Protein AF-A0A7S1YDH0-F1 (afdb_monomer_lite)

Foldseek 3Di:
DDPPPPPPPPPDPPPPDPDPQFAAWACSGPVGHQFPQGDLQLVSHDLADDPRLLVGPDDHDQADPDPVCSGSVVDPDPVSSVVSNCSRVVSCVVHVVVSVVSNCVVVPPDPVDD

Organism: NCBI:txid1486929

Radius of gyration: 20.9 Å; chains: 1; bounding box: 76×34×43 Å

pLDDT: mean 80.47, std 20.55, range [35.19, 98.25]

Structure (mmCIF, N/CA/C/O backbone):
data_AF-A0A7S1YDH0-F1
#
_entry.id   AF-A0A7S1YDH0-F1
#
loop_
_atom_site.group_PDB
_atom_site.id
_atom_site.type_symbol
_atom_site.label_atom_id
_atom_site.label_alt_id
_atom_site.label_comp_id
_atom_site.label_asym_id
_atom_site.label_entity_id
_atom_site.label_seq_id
_atom_site.pdbx_PDB_ins_code
_atom_site.Cartn_x
_atom_site.Cartn_y
_atom_site.Cartn_z
_atom_site.occupancy
_atom_site.B_iso_or_equiv
_atom_site.auth_seq_id
_atom_site.auth_comp_id
_atom_site.auth_asym_id
_atom_site.auth_atom_id
_atom_site.pdbx_PDB_model_num
ATOM 1 N N . GLU A 1 1 ? 58.070 -9.702 14.435 1.00 41.56 1 GLU A N 1
ATOM 2 C CA . GLU A 1 1 ? 57.840 -8.629 13.454 1.00 41.56 1 GLU A CA 1
ATOM 3 C C . GLU A 1 1 ? 56.355 -8.645 13.133 1.00 41.56 1 GLU A C 1
ATOM 5 O O . GLU A 1 1 ? 55.932 -9.447 12.322 1.00 41.56 1 GLU A O 1
ATOM 10 N N . ASP A 1 2 ? 55.542 -7.892 13.878 1.00 40.94 2 ASP A N 1
ATOM 11 C CA . ASP A 1 2 ? 54.094 -7.851 13.629 1.00 40.94 2 ASP A CA 1
ATOM 12 C C . ASP A 1 2 ? 53.570 -6.433 13.888 1.00 40.94 2 ASP A C 1
ATOM 14 O O . ASP A 1 2 ? 53.036 -6.080 14.938 1.00 40.94 2 ASP A O 1
ATOM 18 N N . ARG A 1 3 ? 53.895 -5.546 12.943 1.00 45.78 3 ARG A N 1
ATOM 19 C CA . ARG A 1 3 ? 53.562 -4.115 12.971 1.00 45.78 3 ARG A CA 1
ATOM 20 C C . ARG A 1 3 ? 52.353 -3.815 12.092 1.00 45.78 3 ARG A C 1
ATOM 22 O O . ARG A 1 3 ? 52.459 -2.974 11.203 1.00 45.78 3 ARG A O 1
ATOM 29 N N . ARG A 1 4 ? 51.202 -4.448 12.330 1.00 40.00 4 ARG A N 1
ATOM 30 C CA . ARG A 1 4 ? 49.915 -3.953 11.789 1.00 40.00 4 ARG A CA 1
ATOM 31 C C . ARG A 1 4 ? 48.771 -3.933 12.804 1.00 40.00 4 ARG A C 1
ATOM 33 O O . ARG A 1 4 ? 47.606 -3.977 12.445 1.00 40.00 4 ARG A O 1
ATOM 40 N N . VAL A 1 5 ? 49.133 -3.661 14.057 1.00 42.19 5 VAL A N 1
ATOM 41 C CA . VAL A 1 5 ? 48.270 -3.118 15.127 1.00 42.19 5 VAL A CA 1
ATOM 42 C C . VAL A 1 5 ? 47.865 -1.641 14.863 1.00 42.19 5 VAL A C 1
ATOM 44 O O . VAL A 1 5 ? 47.440 -0.940 15.766 1.00 42.19 5 VAL A O 1
ATOM 47 N N . LEU A 1 6 ? 47.961 -1.112 13.635 1.00 39.12 6 LEU A N 1
ATOM 48 C CA . LEU A 1 6 ? 47.659 0.304 13.339 1.00 39.12 6 LEU A CA 1
ATOM 49 C C . LEU A 1 6 ? 46.774 0.496 12.096 1.00 39.12 6 LEU A C 1
ATOM 51 O O . LEU A 1 6 ? 47.073 1.308 11.228 1.00 39.12 6 LEU A O 1
ATOM 55 N N . ALA A 1 7 ? 45.668 -0.241 12.032 1.00 35.19 7 ALA A N 1
ATOM 56 C CA . ALA A 1 7 ? 44.470 0.186 11.301 1.00 35.19 7 ALA A CA 1
ATOM 57 C C . ALA A 1 7 ? 43.221 -0.141 12.138 1.00 35.19 7 ALA A C 1
ATOM 59 O O . ALA A 1 7 ? 42.253 -0.741 11.684 1.00 35.19 7 ALA A O 1
ATOM 60 N N . GLN A 1 8 ? 43.293 0.213 13.422 1.00 37.75 8 GLN A N 1
ATOM 61 C CA . GLN A 1 8 ? 42.109 0.513 14.212 1.00 37.75 8 GLN A CA 1
ATOM 62 C C . GLN A 1 8 ? 41.502 1.806 13.638 1.00 37.75 8 GLN A C 1
ATOM 64 O O . GLN A 1 8 ? 42.257 2.719 13.306 1.00 37.75 8 GLN A O 1
ATOM 69 N N . LEU A 1 9 ? 40.167 1.883 13.632 1.00 40.94 9 LEU A N 1
ATOM 70 C CA . LEU A 1 9 ? 39.313 3.025 13.263 1.00 40.94 9 LEU A CA 1
ATOM 71 C C . LEU A 1 9 ? 38.787 3.073 11.817 1.00 40.94 9 LEU A C 1
ATOM 73 O O . LEU A 1 9 ? 38.834 4.117 11.192 1.00 40.94 9 LEU A O 1
ATOM 77 N N . ASP A 1 10 ? 38.146 1.992 11.367 1.00 37.59 10 ASP A N 1
ATOM 78 C CA . ASP A 1 10 ? 36.874 2.103 10.626 1.00 37.59 10 ASP A CA 1
ATOM 79 C C . ASP A 1 10 ? 35.801 1.298 11.377 1.00 37.59 10 ASP A C 1
ATOM 81 O O . ASP A 1 10 ? 35.187 0.342 10.902 1.00 37.59 10 ASP A O 1
ATOM 85 N N . ALA A 1 11 ? 35.628 1.668 12.647 1.00 42.69 11 ALA A N 1
ATOM 86 C CA . ALA A 1 11 ? 34.502 1.254 13.463 1.00 42.69 11 ALA A CA 1
ATOM 87 C C . ALA A 1 11 ? 33.233 1.934 12.922 1.00 42.69 11 ALA A C 1
ATOM 89 O O . ALA A 1 11 ? 32.869 3.029 13.335 1.00 42.69 11 ALA A O 1
ATOM 90 N N . GLY A 1 12 ? 32.582 1.281 11.965 1.00 36.75 12 GLY A N 1
ATOM 91 C CA . GLY A 1 12 ? 31.321 1.725 11.371 1.00 36.75 12 GLY A CA 1
ATOM 92 C C . GLY A 1 12 ? 30.573 0.565 10.725 1.00 36.75 12 GLY A C 1
ATOM 93 O O . GLY A 1 12 ? 29.986 0.715 9.659 1.00 36.75 12 GLY A O 1
ATOM 94 N N . GLY A 1 13 ? 30.662 -0.623 11.329 1.00 41.03 13 GLY A N 1
ATOM 95 C CA . GLY A 1 13 ? 30.018 -1.840 10.850 1.00 41.03 13 GLY A CA 1
ATOM 96 C C . GLY A 1 13 ? 28.501 -1.749 10.954 1.00 41.03 13 GLY A C 1
ATOM 97 O O . GLY A 1 13 ? 27.914 -2.272 11.894 1.00 41.03 13 GLY A O 1
ATOM 98 N N . ASN A 1 14 ? 27.858 -1.120 9.973 1.00 46.75 14 ASN A N 1
ATOM 99 C CA . ASN A 1 14 ? 26.430 -1.281 9.753 1.00 46.75 14 ASN A CA 1
ATOM 100 C C . ASN A 1 14 ? 26.238 -2.511 8.858 1.00 46.75 14 ASN A C 1
ATOM 102 O O . ASN A 1 14 ? 26.015 -2.400 7.652 1.00 46.75 14 ASN A O 1
ATOM 106 N N . ALA A 1 15 ? 26.408 -3.705 9.433 1.00 47.12 15 ALA A N 1
ATOM 107 C CA . ALA A 1 15 ? 25.921 -4.919 8.792 1.00 47.12 15 ALA A CA 1
ATOM 108 C C . ALA A 1 15 ? 24.404 -4.749 8.650 1.00 47.12 15 ALA A C 1
ATOM 110 O O . ALA A 1 15 ? 23.684 -4.793 9.645 1.00 47.12 15 ALA A O 1
ATOM 111 N N . ALA A 1 16 ? 23.940 -4.451 7.434 1.00 52.88 16 ALA A N 1
ATOM 112 C CA . ALA A 1 16 ? 22.530 -4.267 7.136 1.00 52.88 16 ALA A CA 1
ATOM 113 C C . ALA A 1 16 ? 21.751 -5.473 7.672 1.00 52.88 16 ALA A C 1
ATOM 115 O O . ALA A 1 16 ? 21.874 -6.578 7.144 1.00 52.88 16 ALA A O 1
ATOM 116 N N . ILE A 1 17 ? 20.977 -5.269 8.741 1.00 48.84 17 ILE A N 1
ATOM 117 C CA . ILE A 1 17 ? 20.034 -6.276 9.221 1.00 48.84 17 ILE A CA 1
ATOM 118 C C . ILE A 1 17 ? 19.123 -6.585 8.028 1.00 48.84 17 ILE A C 1
ATOM 120 O O . ILE A 1 17 ? 18.505 -5.652 7.502 1.00 48.84 17 ILE A O 1
ATOM 124 N N . PRO A 1 18 ? 19.046 -7.841 7.549 1.00 49.75 18 PRO A N 1
ATOM 125 C CA . PRO A 1 18 ? 18.144 -8.182 6.465 1.00 49.75 18 PRO A CA 1
ATOM 126 C C . PRO A 1 18 ? 16.720 -7.984 6.981 1.00 49.75 18 PRO A C 1
ATOM 128 O O . PRO A 1 18 ? 16.188 -8.810 7.719 1.00 49.75 18 PRO A O 1
ATOM 131 N N . ARG A 1 19 ? 16.112 -6.843 6.645 1.00 58.34 19 ARG A N 1
ATOM 132 C CA . ARG A 1 19 ? 14.706 -6.590 6.950 1.00 58.34 19 ARG A CA 1
ATOM 133 C C . ARG A 1 19 ? 13.897 -7.638 6.190 1.00 58.34 19 ARG A C 1
ATOM 135 O O . ARG A 1 19 ? 14.086 -7.782 4.979 1.00 58.34 19 ARG A O 1
ATOM 142 N N . ALA A 1 20 ? 13.063 -8.388 6.911 1.00 63.75 20 ALA A N 1
ATOM 143 C CA . ALA A 1 20 ? 12.139 -9.337 6.303 1.00 63.75 20 ALA A CA 1
ATOM 144 C C . ALA A 1 20 ? 11.357 -8.632 5.184 1.00 63.75 20 ALA A C 1
ATOM 146 O O . ALA A 1 20 ? 10.993 -7.462 5.322 1.00 63.75 20 ALA A O 1
ATOM 147 N N . GLU A 1 21 ? 11.178 -9.319 4.057 1.00 69.69 21 GLU A N 1
ATOM 148 C CA . GLU A 1 21 ? 10.450 -8.767 2.918 1.00 69.69 21 GLU A CA 1
ATOM 149 C C . GLU A 1 21 ? 8.986 -8.545 3.327 1.00 69.69 21 GLU A C 1
ATOM 151 O O . GLU A 1 21 ? 8.320 -9.468 3.794 1.00 69.69 21 GLU A O 1
ATOM 156 N N . GLU A 1 22 ? 8.509 -7.304 3.208 1.00 80.50 22 GLU A N 1
ATOM 157 C CA . GLU A 1 22 ? 7.125 -6.933 3.511 1.00 80.50 22 GLU A CA 1
ATOM 158 C C . GLU A 1 22 ? 6.179 -7.720 2.578 1.00 80.50 22 GLU A C 1
ATOM 160 O O . GLU A 1 22 ? 6.428 -7.742 1.365 1.00 80.50 22 GLU A O 1
ATOM 165 N N . PRO A 1 23 ? 5.102 -8.360 3.080 1.00 90.12 23 PRO A N 1
ATOM 166 C CA . PRO A 1 23 ? 4.183 -9.109 2.228 1.00 90.12 23 PRO A CA 1
ATOM 167 C C . PRO A 1 23 ? 3.604 -8.208 1.128 1.00 90.12 23 PRO A C 1
ATOM 169 O O . PRO A 1 23 ? 3.121 -7.117 1.452 1.00 90.12 23 PRO A O 1
ATOM 172 N N . PRO A 1 24 ? 3.604 -8.636 -0.147 1.00 93.88 24 PRO A N 1
ATOM 173 C CA . PRO A 1 24 ? 3.186 -7.786 -1.260 1.00 93.88 24 PRO A CA 1
ATOM 174 C C . PRO A 1 24 ? 1.691 -7.397 -1.163 1.00 93.88 24 PRO A C 1
ATOM 176 O O . PRO A 1 24 ? 0.957 -7.913 -0.311 1.00 93.88 24 PRO A O 1
ATOM 179 N N . PRO A 1 25 ? 1.224 -6.430 -1.967 1.00 95.81 25 PRO A N 1
ATOM 180 C CA . PRO A 1 25 ? -0.162 -5.988 -1.977 1.00 95.81 25 PRO A CA 1
ATOM 181 C C . PRO A 1 25 ? -1.056 -6.911 -2.806 1.00 95.81 25 PRO A C 1
ATOM 183 O O . PRO A 1 25 ? -0.589 -7.654 -3.671 1.00 95.81 25 PRO A O 1
ATOM 186 N N . GLY A 1 26 ? -2.358 -6.814 -2.555 1.00 96.56 26 GLY A N 1
ATOM 187 C CA . GLY A 1 26 ? -3.392 -7.493 -3.328 1.00 96.56 26 GLY A CA 1
ATOM 188 C C . GLY A 1 26 ? -3.234 -9.006 -3.412 1.00 96.56 26 GLY A C 1
ATOM 189 O O . GLY A 1 26 ? -2.912 -9.673 -2.428 1.00 96.56 26 GLY A O 1
ATOM 190 N N . THR A 1 27 ? -3.492 -9.556 -4.598 1.00 97.12 27 THR A N 1
ATOM 191 C CA . THR A 1 27 ? -3.480 -11.005 -4.839 1.00 97.12 27 THR A CA 1
ATOM 192 C C . THR A 1 27 ? -2.083 -11.626 -4.848 1.00 97.12 27 THR A C 1
ATOM 194 O O . THR A 1 27 ? -1.972 -12.845 -4.749 1.00 97.12 27 THR A O 1
ATOM 197 N N . LEU A 1 28 ? -1.015 -10.820 -4.862 1.00 95.25 28 LEU A N 1
ATOM 198 C CA . LEU A 1 28 ? 0.353 -11.308 -4.660 1.00 95.25 28 LEU A CA 1
ATOM 199 C C . LEU A 1 28 ? 0.593 -11.773 -3.221 1.00 95.25 28 LEU A C 1
ATOM 201 O O . LEU A 1 28 ? 1.540 -12.522 -2.968 1.00 95.25 28 LEU A O 1
ATOM 205 N N . ARG A 1 29 ? -0.207 -11.298 -2.257 1.00 94.81 29 ARG A N 1
ATOM 206 C CA . ARG A 1 29 ? -0.105 -11.737 -0.865 1.00 94.81 29 ARG A CA 1
ATOM 207 C C . ARG A 1 29 ? -0.700 -13.134 -0.729 1.00 94.81 29 ARG A C 1
ATOM 209 O O . ARG A 1 29 ? -1.811 -13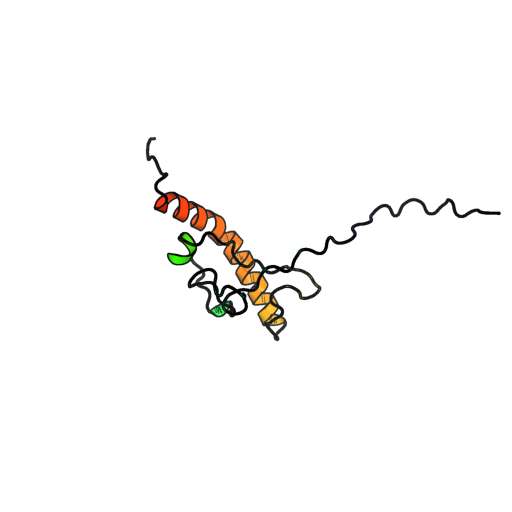.375 -1.188 1.00 94.81 29 ARG A O 1
ATOM 216 N N . ALA A 1 30 ? 0.003 -14.026 -0.030 1.00 94.44 30 ALA A N 1
ATOM 217 C CA . ALA A 1 30 ? -0.439 -15.410 0.170 1.00 94.44 30 ALA A CA 1
ATOM 218 C C . ALA A 1 30 ? -1.846 -15.516 0.794 1.00 94.44 30 ALA A C 1
ATOM 220 O O . ALA A 1 30 ? -2.631 -16.367 0.388 1.00 94.44 30 ALA A O 1
ATOM 221 N N . ASP A 1 31 ? -2.181 -14.606 1.714 1.00 95.50 31 ASP A N 1
ATOM 222 C CA . ASP A 1 31 ? -3.481 -14.564 2.397 1.00 95.50 31 ASP A CA 1
ATOM 223 C C . ASP A 1 31 ? -4.545 -13.735 1.641 1.00 95.50 31 ASP A C 1
ATOM 225 O O . ASP A 1 31 ? -5.581 -13.382 2.205 1.00 95.50 31 ASP A O 1
ATOM 229 N N . GLY A 1 32 ? -4.293 -13.369 0.378 1.00 95.88 32 GLY A N 1
ATOM 230 C CA . GLY A 1 32 ? -5.155 -12.477 -0.409 1.00 95.88 32 GLY A CA 1
ATOM 231 C C . GLY A 1 32 ? -5.071 -11.008 0.034 1.00 95.88 32 GLY A C 1
ATOM 232 O O . GLY A 1 32 ? -4.242 -10.680 0.873 1.00 95.88 32 GLY A O 1
ATOM 233 N N . PRO A 1 33 ? -5.892 -10.086 -0.494 1.00 97.25 33 PRO A N 1
ATOM 234 C CA . PRO A 1 33 ? -5.829 -8.654 -0.160 1.00 97.25 33 PRO A CA 1
ATOM 235 C C . PRO A 1 33 ? -6.160 -8.349 1.316 1.00 97.25 33 PRO A C 1
ATOM 237 O O . PRO A 1 33 ? -6.934 -9.064 1.949 1.00 97.25 33 PRO A O 1
ATOM 240 N N . ARG A 1 34 ? -5.580 -7.278 1.883 1.00 96.00 34 ARG A N 1
ATOM 241 C CA . ARG A 1 34 ? -5.852 -6.791 3.262 1.00 96.00 34 ARG A CA 1
ATOM 242 C C . ARG A 1 34 ? -7.270 -6.255 3.443 1.00 96.00 34 ARG A C 1
ATOM 244 O O . ARG A 1 34 ? -7.823 -6.351 4.530 1.00 96.00 34 ARG A O 1
ATOM 251 N N . HIS A 1 35 ? -7.782 -5.632 2.395 1.00 96.56 35 HIS A N 1
ATOM 252 C CA . HIS A 1 35 ? -9.063 -4.942 2.304 1.00 96.56 35 HIS A CA 1
ATOM 253 C C . HIS A 1 35 ? -9.365 -4.708 0.820 1.00 96.56 35 HIS A C 1
ATOM 255 O O . HIS A 1 35 ? -8.493 -4.888 -0.035 1.00 96.56 35 HIS A O 1
ATOM 261 N N . ASN A 1 36 ? -10.569 -4.246 0.497 1.00 96.81 36 ASN A N 1
ATOM 262 C CA . ASN A 1 36 ? -11.006 -4.013 -0.881 1.00 96.81 36 ASN A CA 1
ATOM 263 C C . ASN A 1 36 ? -10.144 -3.014 -1.679 1.00 96.81 36 ASN A C 1
ATOM 265 O O . ASN A 1 36 ? -10.179 -3.063 -2.900 1.00 96.81 36 ASN A O 1
ATOM 269 N N . ASN A 1 37 ? -9.383 -2.146 -1.002 1.00 97.25 37 ASN A N 1
ATOM 270 C CA . ASN A 1 37 ? -8.482 -1.157 -1.607 1.00 97.25 37 ASN A CA 1
ATOM 271 C C . ASN A 1 37 ? -7.000 -1.602 -1.661 1.00 97.25 37 ASN A C 1
ATOM 273 O O . ASN A 1 37 ? -6.110 -0.799 -1.943 1.00 97.25 37 ASN A O 1
ATOM 277 N N . ASP A 1 38 ? -6.696 -2.858 -1.312 1.00 97.50 38 ASP A N 1
ATOM 278 C CA . ASP A 1 38 ? -5.337 -3.413 -1.366 1.00 97.50 38 ASP A CA 1
ATOM 279 C C . ASP A 1 38 ? -5.092 -4.009 -2.756 1.00 97.50 38 ASP A C 1
ATOM 281 O O . ASP A 1 38 ? -5.338 -5.191 -2.990 1.00 97.50 38 ASP A O 1
ATOM 285 N N . HIS A 1 39 ? -4.651 -3.176 -3.700 1.00 98.06 39 HIS A N 1
ATOM 286 C CA . HIS A 1 39 ? -4.429 -3.572 -5.093 1.00 98.06 39 HIS A CA 1
ATOM 287 C C . HIS A 1 39 ? -2.943 -3.724 -5.431 1.00 98.06 39 HIS A C 1
ATOM 289 O O . HIS A 1 39 ? -2.095 -2.965 -4.952 1.00 98.06 39 HIS A O 1
ATOM 295 N N . GLU A 1 40 ? -2.633 -4.671 -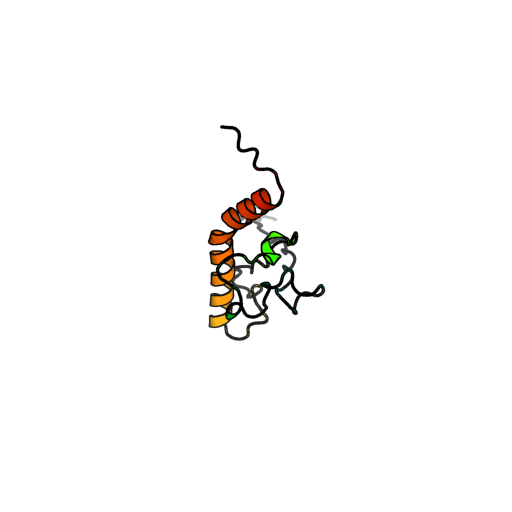6.324 1.00 96.75 40 GLU A N 1
ATOM 296 C CA . GLU A 1 40 ? -1.293 -4.838 -6.908 1.00 96.75 40 GLU A CA 1
ATOM 297 C C . GLU A 1 40 ? -0.886 -3.625 -7.747 1.00 96.75 40 GLU A C 1
ATOM 299 O O . GLU A 1 40 ? 0.240 -3.135 -7.653 1.00 96.75 40 GLU A O 1
ATOM 304 N N . ASP A 1 41 ? -1.832 -3.138 -8.549 1.00 97.19 41 ASP A N 1
ATOM 305 C CA . ASP A 1 41 ? -1.696 -1.952 -9.377 1.00 97.19 41 ASP A CA 1
ATOM 306 C C . ASP A 1 41 ? -2.076 -0.705 -8.569 1.00 97.19 41 ASP A C 1
ATOM 308 O O . ASP A 1 41 ? -3.252 -0.491 -8.262 1.00 97.19 41 ASP A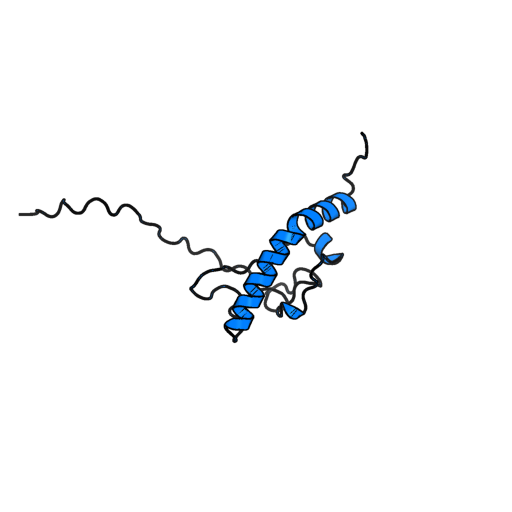 O 1
ATOM 312 N N . PHE A 1 42 ? -1.094 0.145 -8.252 1.00 97.25 42 PHE A N 1
ATOM 313 C CA . PHE A 1 42 ? -1.336 1.377 -7.490 1.00 97.25 42 PHE A CA 1
ATOM 314 C C . PHE A 1 42 ? -2.358 2.315 -8.129 1.00 97.25 42 PHE A C 1
ATOM 316 O O . PHE A 1 42 ? -2.994 3.089 -7.420 1.00 97.25 42 PHE A O 1
ATOM 323 N N . ARG A 1 43 ? -2.557 2.242 -9.449 1.00 97.50 43 ARG A N 1
ATOM 324 C CA . ARG A 1 43 ? -3.512 3.097 -10.170 1.00 97.50 43 ARG A CA 1
ATOM 325 C C . ARG A 1 43 ? -4.967 2.772 -9.827 1.00 97.50 43 ARG A C 1
ATOM 327 O O . ARG A 1 43 ? -5.851 3.557 -10.151 1.00 97.50 43 ARG A O 1
ATOM 334 N N . GLN A 1 44 ? -5.212 1.625 -9.196 1.00 98.25 44 GLN A N 1
ATOM 335 C CA . GLN A 1 44 ? -6.536 1.192 -8.750 1.00 98.25 44 GLN A CA 1
ATOM 336 C C . GLN A 1 44 ? -6.825 1.582 -7.296 1.00 98.25 44 GLN A C 1
ATOM 338 O O . GLN A 1 44 ? -7.963 1.469 -6.853 1.00 98.25 44 GLN A O 1
ATOM 343 N N . ILE A 1 45 ? -5.820 2.054 -6.553 1.00 98.06 45 ILE A N 1
ATOM 344 C CA . ILE A 1 45 ? -5.968 2.400 -5.140 1.00 98.06 45 ILE A CA 1
ATOM 345 C C . ILE A 1 45 ? -6.660 3.758 -5.012 1.00 98.06 45 ILE A C 1
ATOM 347 O O . ILE A 1 45 ? -6.194 4.771 -5.539 1.00 98.06 45 ILE A O 1
ATOM 351 N N . ALA A 1 46 ? -7.754 3.800 -4.256 1.00 97.00 46 ALA A N 1
ATOM 352 C CA . ALA A 1 46 ? -8.452 5.037 -3.939 1.00 97.00 46 ALA A CA 1
ATOM 353 C C . ALA A 1 46 ? -7.566 5.954 -3.068 1.00 97.00 46 ALA A C 1
ATOM 355 O O . ALA A 1 46 ? -7.047 5.501 -2.042 1.00 97.00 46 ALA A O 1
ATOM 356 N N . PRO A 1 47 ? -7.419 7.252 -3.406 1.00 93.50 47 PRO A N 1
ATOM 357 C CA . PRO A 1 47 ? -6.612 8.185 -2.615 1.00 93.50 47 PRO A CA 1
ATOM 358 C C . PRO A 1 47 ? -7.112 8.356 -1.178 1.00 93.50 47 PRO A C 1
ATOM 360 O O . PRO A 1 47 ? -6.309 8.509 -0.265 1.00 93.50 47 PRO A O 1
ATOM 363 N N . LEU A 1 48 ? -8.431 8.299 -0.973 1.00 94.25 48 LEU A N 1
ATOM 364 C CA . LEU A 1 48 ? -9.050 8.351 0.349 1.00 94.25 48 LEU A CA 1
ATOM 365 C C . LEU A 1 48 ? -9.214 6.945 0.944 1.00 94.25 48 LEU A C 1
ATOM 367 O O . LEU A 1 48 ? -9.290 5.972 0.188 1.00 94.25 48 LEU A O 1
ATOM 371 N N . PRO A 1 49 ? -9.294 6.827 2.281 1.00 93.81 49 PRO A N 1
ATOM 372 C CA . PRO A 1 49 ? -9.636 5.568 2.919 1.00 93.81 49 PRO A CA 1
ATOM 373 C C . PRO A 1 49 ? -11.026 5.071 2.519 1.00 93.81 49 PRO A C 1
ATOM 375 O O . PRO A 1 49 ? -11.986 5.838 2.430 1.00 93.81 49 PRO A O 1
ATOM 378 N N . THR A 1 50 ? -11.138 3.765 2.338 1.00 94.31 50 THR A N 1
ATOM 379 C CA . THR A 1 50 ? -12.402 3.046 2.163 1.00 94.31 50 THR A CA 1
ATOM 380 C C . THR A 1 50 ? -12.971 2.586 3.507 1.00 94.31 50 THR A C 1
ATOM 382 O O . THR A 1 50 ? -12.264 2.491 4.509 1.00 94.31 50 THR A O 1
ATOM 385 N N . ALA A 1 51 ? -14.263 2.248 3.535 1.00 93.44 51 ALA A N 1
ATOM 386 C CA . ALA A 1 51 ? -14.904 1.699 4.733 1.00 93.44 51 ALA A CA 1
ATOM 387 C C . ALA A 1 51 ? -14.362 0.314 5.141 1.00 93.44 51 ALA A C 1
ATOM 389 O O . ALA A 1 51 ? -14.497 -0.084 6.292 1.00 93.44 51 ALA A O 1
ATOM 390 N N . ASP A 1 52 ? -13.773 -0.435 4.210 1.00 95.06 52 ASP A N 1
ATOM 391 C CA . ASP A 1 52 ? -13.159 -1.733 4.505 1.00 95.06 52 ASP A CA 1
ATOM 392 C C . ASP A 1 52 ? -11.742 -1.546 5.078 1.00 95.06 52 ASP A C 1
ATOM 394 O O . ASP A 1 52 ? -11.346 -2.218 6.029 1.00 95.06 52 ASP A O 1
ATOM 398 N N . GLU A 1 53 ? -11.003 -0.535 4.599 1.00 94.56 53 GLU A N 1
ATOM 399 C CA . GLU A 1 53 ? -9.728 -0.118 5.201 1.00 94.56 53 GLU A CA 1
ATOM 400 C C . GLU A 1 53 ? -9.877 0.287 6.671 1.00 94.56 53 GLU A C 1
ATOM 402 O O . GLU A 1 53 ? -9.009 -0.043 7.484 1.00 94.56 53 GLU A O 1
ATOM 407 N N . THR A 1 54 ? -10.965 0.967 7.049 1.00 92.31 54 THR A N 1
ATOM 408 C CA . THR A 1 54 ? -11.199 1.327 8.458 1.00 92.31 54 THR A CA 1
ATOM 409 C C . THR A 1 54 ? -11.415 0.093 9.332 1.00 92.31 54 THR A C 1
ATOM 411 O O . THR A 1 54 ? -11.005 0.103 10.486 1.00 92.31 54 THR A O 1
ATOM 414 N N . GLN A 1 55 ? -11.974 -0.988 8.793 1.00 92.25 55 GLN A N 1
ATOM 415 C CA . GLN A 1 55 ? -12.216 -2.232 9.529 1.00 92.25 55 GLN A CA 1
ATOM 416 C C . GLN A 1 55 ? -11.009 -3.182 9.521 1.00 92.25 55 GLN A C 1
ATOM 418 O O . GLN A 1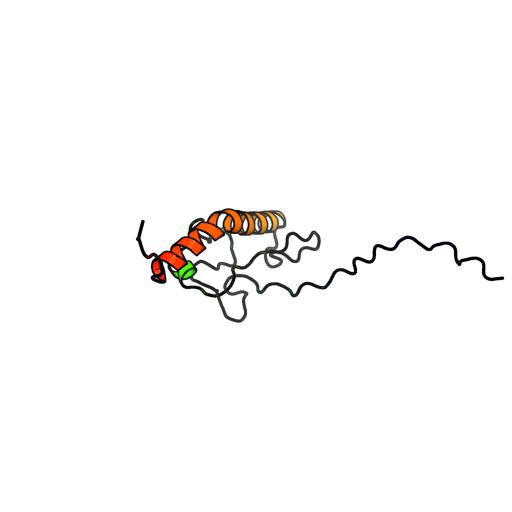 55 ? -10.896 -4.038 10.399 1.00 92.25 55 GLN A O 1
ATOM 423 N N . SER A 1 56 ? -10.083 -3.021 8.570 1.00 92.81 56 SER A N 1
ATOM 424 C CA . SER A 1 56 ? -8.857 -3.820 8.503 1.00 92.81 56 SER A CA 1
ATOM 425 C C . SER A 1 56 ? -7.953 -3.592 9.718 1.00 92.81 56 SER A C 1
ATOM 427 O O . SER A 1 56 ? -7.619 -2.458 10.070 1.00 92.81 56 SER A O 1
ATOM 429 N N . THR A 1 57 ? -7.488 -4.691 10.314 1.00 90.75 57 THR A N 1
ATOM 430 C CA . THR A 1 57 ? -6.495 -4.712 11.401 1.00 90.75 57 THR A CA 1
ATOM 431 C C . THR A 1 57 ? -5.070 -4.964 10.905 1.00 90.75 57 THR A C 1
ATOM 433 O O . THR A 1 57 ? -4.125 -4.933 11.693 1.00 90.75 57 THR A O 1
ATOM 436 N N . ILE A 1 58 ? -4.897 -5.215 9.605 1.00 93.81 58 ILE A N 1
ATOM 437 C CA . ILE A 1 58 ? -3.602 -5.537 9.007 1.00 93.81 58 ILE A CA 1
ATOM 438 C C . ILE A 1 58 ? -2.940 -4.254 8.504 1.00 93.81 58 ILE A C 1
ATOM 440 O O . ILE A 1 58 ? -3.578 -3.445 7.828 1.00 93.81 58 ILE A O 1
ATOM 444 N N . LEU A 1 59 ? -1.649 -4.086 8.807 1.00 91.88 59 LEU A N 1
ATOM 445 C CA . LEU A 1 59 ? -0.867 -2.936 8.353 1.00 91.88 59 LEU A CA 1
ATOM 446 C C . LEU A 1 59 ? -0.798 -2.863 6.815 1.00 91.88 59 LEU A C 1
ATOM 448 O O . LEU A 1 59 ? -0.698 -3.908 6.153 1.00 91.88 59 LEU A O 1
ATOM 452 N N . PRO A 1 60 ? -0.841 -1.645 6.241 1.00 92.88 60 PRO A N 1
ATOM 453 C CA . PRO A 1 60 ? -0.767 -1.448 4.800 1.00 92.88 60 PRO A CA 1
ATOM 454 C C . PRO A 1 60 ? 0.576 -1.928 4.243 1.00 92.88 60 PRO A C 1
ATOM 456 O O . PRO A 1 60 ? 1.585 -1.976 4.944 1.00 92.88 60 PRO A O 1
ATOM 459 N N . TYR A 1 61 ? 0.599 -2.280 2.956 1.00 94.00 61 TYR A N 1
ATOM 460 C CA . TYR A 1 61 ? 1.859 -2.543 2.266 1.00 94.00 61 TYR A CA 1
ATOM 461 C C . TYR A 1 61 ? 2.629 -1.232 2.053 1.00 94.00 61 TYR A C 1
ATOM 463 O O . TYR A 1 61 ? 2.201 -0.388 1.261 1.00 94.00 61 TYR A O 1
ATOM 471 N N . LEU A 1 62 ? 3.781 -1.095 2.716 1.00 92.44 62 LEU A N 1
ATOM 472 C CA . LEU A 1 62 ? 4.698 0.030 2.540 1.00 92.44 62 LEU A CA 1
ATOM 473 C C . LEU A 1 62 ? 5.960 -0.436 1.805 1.00 92.44 62 LEU A C 1
ATOM 475 O O . LEU A 1 62 ? 6.787 -1.151 2.378 1.00 92.44 62 LEU A O 1
ATOM 479 N N . PRO A 1 63 ? 6.135 -0.064 0.526 1.00 89.94 63 PRO A N 1
ATOM 480 C CA . PRO A 1 63 ? 7.288 -0.510 -0.234 1.00 89.94 63 PRO A CA 1
ATOM 481 C C . PRO A 1 63 ? 8.576 0.141 0.283 1.00 89.94 63 PRO A C 1
ATOM 483 O O . PRO A 1 63 ? 8.638 1.342 0.552 1.00 89.94 63 PRO A O 1
ATOM 486 N N . LEU A 1 64 ? 9.647 -0.649 0.368 1.00 83.19 64 LEU A N 1
ATOM 487 C CA . LEU A 1 64 ? 10.967 -0.147 0.745 1.00 83.19 64 LEU A CA 1
ATOM 488 C C . LEU A 1 64 ? 11.537 0.760 -0.357 1.00 83.19 64 LEU A C 1
ATOM 490 O O . LEU A 1 64 ? 11.683 0.329 -1.501 1.00 83.19 64 LEU A O 1
ATOM 494 N N . GLN A 1 65 ? 11.971 1.973 0.005 1.00 68.75 65 GLN A N 1
ATOM 495 C CA . GLN A 1 65 ? 12.737 2.873 -0.875 1.00 68.75 65 GLN A CA 1
ATOM 496 C C . GLN A 1 65 ? 14.212 2.449 -1.020 1.00 68.75 65 GLN A C 1
ATOM 498 O O . GLN A 1 65 ? 15.120 3.282 -1.014 1.00 68.75 65 GLN A O 1
ATOM 503 N N . LEU A 1 66 ? 14.502 1.151 -1.096 1.00 63.00 66 LEU A N 1
ATOM 504 C CA . LEU A 1 66 ? 15.883 0.704 -1.246 1.00 63.00 66 LEU A CA 1
ATOM 505 C C . LEU A 1 66 ? 16.297 0.721 -2.719 1.00 63.00 66 LEU A C 1
ATOM 507 O O . LEU A 1 66 ? 15.584 0.248 -3.606 1.00 63.00 66 LEU A O 1
ATOM 511 N N . ARG A 1 67 ? 17.505 1.245 -2.963 1.00 53.31 67 ARG A N 1
ATOM 512 C CA . ARG A 1 67 ? 18.161 1.281 -4.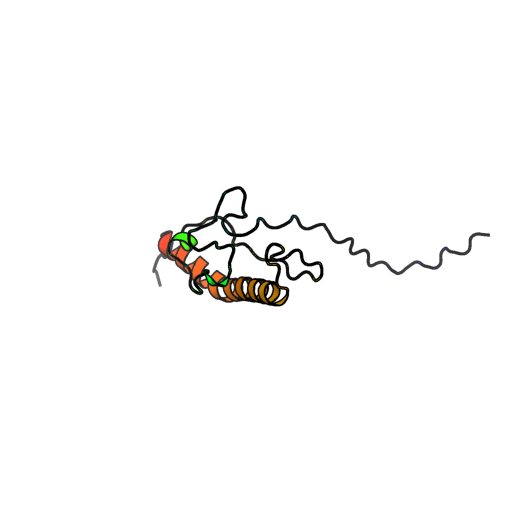281 1.00 53.31 67 ARG A CA 1
ATOM 513 C C . ARG A 1 67 ? 18.329 -0.109 -4.916 1.00 53.31 67 ARG A C 1
ATOM 515 O O . ARG A 1 67 ? 18.567 -0.179 -6.115 1.00 53.31 67 ARG A O 1
ATOM 522 N N . ASP A 1 68 ? 18.194 -1.184 -4.138 1.00 55.94 68 ASP A N 1
ATOM 523 C CA . ASP A 1 68 ? 18.337 -2.581 -4.564 1.00 55.94 68 ASP A CA 1
ATOM 524 C C . ASP A 1 68 ? 17.024 -3.234 -5.051 1.00 55.94 68 ASP A C 1
ATOM 526 O O . ASP A 1 68 ? 16.965 -4.450 -5.211 1.00 55.94 68 ASP A O 1
ATOM 530 N N . ALA A 1 69 ? 15.993 -2.432 -5.350 1.00 58.62 69 ALA A N 1
ATOM 531 C CA . ALA A 1 69 ? 14.780 -2.853 -6.064 1.00 58.62 69 ALA A CA 1
ATOM 532 C C . ALA A 1 69 ? 13.882 -3.874 -5.336 1.00 58.62 69 ALA A C 1
ATOM 534 O O . ALA A 1 69 ? 13.124 -4.602 -5.976 1.00 58.62 69 ALA A O 1
ATOM 535 N N . ARG A 1 70 ? 13.907 -3.905 -3.998 1.00 70.31 70 ARG A N 1
ATOM 536 C CA . ARG A 1 70 ? 12.981 -4.744 -3.212 1.00 70.31 70 ARG A CA 1
ATOM 537 C C . ARG A 1 70 ? 11.538 -4.227 -3.221 1.00 70.31 70 ARG A C 1
ATOM 539 O O . ARG A 1 70 ? 10.605 -5.021 -3.185 1.00 70.31 70 ARG A O 1
ATOM 546 N N . GLY A 1 71 ? 11.349 -2.907 -3.279 1.00 79.00 71 GLY A N 1
ATOM 547 C CA . GLY A 1 71 ? 10.024 -2.291 -3.368 1.00 79.00 71 GLY A CA 1
ATOM 548 C C . GLY A 1 71 ? 9.365 -2.574 -4.716 1.00 79.00 71 GLY A C 1
ATOM 549 O O . GLY A 1 71 ? 9.951 -2.295 -5.762 1.00 79.00 71 GLY A O 1
ATOM 550 N N . SER A 1 72 ? 8.153 -3.128 -4.684 1.00 86.69 72 SER A N 1
ATOM 551 C CA . SER A 1 72 ? 7.285 -3.296 -5.857 1.00 86.69 72 SER A CA 1
ATOM 552 C C . SER A 1 72 ? 7.946 -4.010 -7.041 1.00 86.69 72 SER A C 1
ATOM 554 O O . SER A 1 72 ? 7.750 -3.661 -8.206 1.00 86.69 72 SER A O 1
ATOM 556 N N . ARG A 1 73 ? 8.748 -5.042 -6.742 1.00 88.00 73 ARG A N 1
ATOM 557 C CA . ARG A 1 73 ? 9.549 -5.803 -7.721 1.00 88.00 73 ARG A CA 1
ATOM 558 C C . ARG A 1 73 ? 8.739 -6.495 -8.825 1.00 88.00 73 ARG A C 1
ATOM 560 O O . ARG A 1 73 ? 9.301 -6.833 -9.859 1.00 88.00 73 ARG A O 1
ATOM 567 N N . TRP A 1 74 ? 7.441 -6.720 -8.610 1.00 90.75 74 TRP A N 1
ATOM 568 C CA . TRP A 1 74 ? 6.529 -7.284 -9.617 1.00 90.75 74 TRP A CA 1
ATOM 569 C C . TRP A 1 74 ? 6.215 -6.299 -10.749 1.00 90.75 74 TRP A C 1
ATOM 571 O O . TRP A 1 74 ? 5.794 -6.715 -11.825 1.00 90.75 74 TRP A O 1
ATOM 581 N N . ILE A 1 75 ? 6.441 -4.999 -10.541 1.00 90.81 75 ILE A N 1
ATOM 582 C CA . ILE A 1 75 ? 6.265 -3.982 -11.575 1.00 90.81 75 ILE A CA 1
ATOM 583 C C . ILE A 1 75 ? 7.524 -3.959 -12.436 1.00 90.81 75 ILE A C 1
ATOM 585 O O . ILE A 1 75 ? 8.586 -3.549 -11.973 1.00 90.81 75 ILE A O 1
ATOM 589 N N . ALA A 1 76 ? 7.415 -4.375 -13.699 1.00 91.19 76 ALA A N 1
ATOM 590 C CA . ALA A 1 76 ? 8.560 -4.449 -14.608 1.00 91.19 76 ALA A CA 1
ATOM 591 C C . ALA A 1 76 ? 9.161 -3.062 -14.913 1.00 91.19 76 ALA A C 1
ATOM 593 O O . ALA A 1 76 ? 10.377 -2.864 -14.821 1.00 91.19 76 ALA A O 1
ATOM 594 N N . SER A 1 77 ? 8.305 -2.084 -15.225 1.00 92.62 77 SER A N 1
ATOM 595 C CA . SER A 1 77 ? 8.694 -0.714 -15.575 1.00 92.62 77 SER A CA 1
ATOM 596 C C . SER A 1 77 ? 9.369 -0.001 -14.392 1.00 92.62 77 SER A C 1
ATOM 598 O O . SER A 1 77 ? 8.756 0.143 -13.333 1.00 92.62 77 SER A O 1
ATOM 600 N N . PRO A 1 78 ? 10.622 0.480 -14.536 1.00 89.31 78 PRO A N 1
ATOM 601 C CA . PRO A 1 78 ? 11.296 1.232 -13.478 1.00 89.31 78 PRO A CA 1
ATOM 602 C C . PRO A 1 78 ? 10.590 2.527 -13.088 1.00 89.31 78 PRO A C 1
ATOM 604 O O . PRO A 1 78 ? 10.617 2.903 -11.918 1.00 89.31 78 PRO A O 1
ATOM 607 N N . ILE A 1 79 ? 9.952 3.187 -14.056 1.00 92.50 79 ILE A N 1
ATOM 608 C CA . ILE A 1 79 ? 9.188 4.413 -13.822 1.00 92.50 79 ILE A CA 1
ATOM 609 C C . ILE A 1 79 ? 7.928 4.081 -13.026 1.00 92.50 79 ILE A C 1
ATOM 611 O O . ILE A 1 79 ? 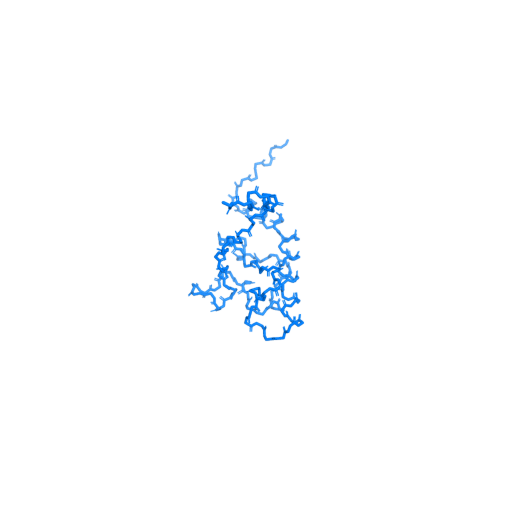7.706 4.683 -11.981 1.00 92.50 79 ILE A O 1
ATOM 615 N N . ASP A 1 80 ? 7.156 3.076 -13.448 1.00 94.12 80 ASP A N 1
ATOM 616 C CA . ASP A 1 80 ? 5.923 2.704 -12.741 1.00 94.12 80 ASP A CA 1
ATOM 617 C C . ASP A 1 80 ? 6.219 2.185 -11.335 1.00 94.12 80 ASP A C 1
ATOM 619 O O . ASP A 1 80 ? 5.479 2.474 -10.403 1.00 94.12 80 ASP A O 1
ATOM 623 N N . ARG A 1 81 ? 7.339 1.479 -11.151 1.00 92.12 81 ARG A N 1
ATOM 624 C CA . ARG A 1 81 ? 7.809 1.059 -9.828 1.00 92.12 81 ARG A CA 1
ATOM 625 C C . ARG A 1 81 ? 8.133 2.256 -8.940 1.00 92.12 81 ARG A C 1
ATOM 627 O O . ARG A 1 81 ? 7.763 2.263 -7.773 1.00 92.12 81 ARG A O 1
ATOM 634 N N . HIS A 1 82 ? 8.803 3.276 -9.475 1.00 91.69 82 HIS A N 1
ATOM 635 C CA . HIS A 1 82 ? 9.052 4.505 -8.725 1.00 91.69 82 HIS A CA 1
ATOM 636 C C . HIS A 1 82 ? 7.741 5.214 -8.356 1.00 91.69 82 HIS A C 1
ATOM 638 O O . HIS A 1 82 ? 7.586 5.634 -7.211 1.00 91.69 82 HIS A O 1
ATOM 644 N N . LEU A 1 83 ? 6.789 5.299 -9.290 1.00 95.12 83 LEU A N 1
ATOM 645 C CA . LEU A 1 83 ? 5.478 5.909 -9.056 1.00 95.12 83 LEU A CA 1
ATOM 646 C C . LEU A 1 83 ? 4.650 5.142 -8.018 1.00 95.12 83 LEU A C 1
ATOM 648 O O . LEU A 1 83 ? 4.079 5.778 -7.140 1.00 95.12 83 LEU A O 1
ATOM 652 N N . ASP A 1 84 ? 4.633 3.808 -8.062 1.00 95.19 84 ASP A N 1
ATOM 653 C CA . ASP A 1 84 ? 3.974 2.960 -7.058 1.00 95.19 84 ASP A CA 1
ATOM 654 C C . ASP A 1 84 ? 4.545 3.214 -5.657 1.00 95.19 84 ASP A C 1
ATOM 656 O O . ASP A 1 84 ? 3.792 3.456 -4.712 1.00 95.19 84 ASP A O 1
ATOM 660 N N . ILE A 1 85 ? 5.879 3.252 -5.542 1.00 93.12 85 ILE A N 1
ATOM 661 C CA . ILE A 1 85 ? 6.570 3.540 -4.282 1.00 93.12 85 ILE A CA 1
ATOM 662 C C . ILE A 1 85 ? 6.173 4.916 -3.746 1.00 93.12 85 ILE A C 1
ATOM 664 O O . ILE A 1 85 ? 5.779 5.027 -2.586 1.00 93.12 85 ILE A O 1
ATOM 668 N N . GLN A 1 86 ? 6.270 5.963 -4.572 1.00 94.50 86 GLN A N 1
ATOM 669 C CA . GLN A 1 86 ? 5.924 7.320 -4.142 1.00 94.50 86 GLN A CA 1
ATOM 670 C C . GLN A 1 86 ? 4.447 7.424 -3.764 1.00 94.50 86 GLN A C 1
ATOM 672 O O . GLN A 1 86 ? 4.126 7.948 -2.704 1.00 94.50 86 GLN A O 1
ATOM 677 N N . PHE A 1 87 ? 3.552 6.869 -4.581 1.00 96.56 87 PHE A N 1
ATOM 678 C CA . PHE A 1 87 ? 2.120 6.910 -4.322 1.00 96.56 87 PHE A CA 1
ATOM 679 C C . PHE A 1 87 ? 1.766 6.263 -2.981 1.00 96.56 87 PHE A C 1
ATOM 681 O O . PHE A 1 87 ? 1.081 6.884 -2.173 1.00 96.56 87 PHE A O 1
ATOM 688 N N . ARG A 1 88 ? 2.241 5.039 -2.716 1.00 95.88 88 ARG A N 1
ATOM 689 C CA . ARG A 1 88 ? 1.894 4.309 -1.486 1.00 95.88 88 ARG A CA 1
ATOM 690 C C . ARG A 1 88 ? 2.424 5.003 -0.236 1.00 95.88 88 ARG A C 1
ATOM 692 O O . ARG A 1 88 ? 1.697 5.094 0.747 1.00 95.88 88 ARG A O 1
ATOM 699 N N . LEU A 1 89 ? 3.648 5.527 -0.288 1.00 94.69 89 LEU A N 1
ATOM 700 C CA . LEU A 1 89 ? 4.258 6.225 0.846 1.00 94.69 89 LEU A CA 1
ATOM 701 C C . LEU A 1 89 ? 3.608 7.589 1.096 1.00 94.69 89 LEU A C 1
ATOM 703 O O . LEU A 1 89 ? 3.218 7.876 2.220 1.00 94.69 89 LEU A O 1
ATOM 707 N N . THR A 1 90 ? 3.411 8.401 0.053 1.00 95.88 90 THR A N 1
ATOM 708 C CA . THR A 1 90 ? 2.732 9.699 0.196 1.00 95.88 90 THR A CA 1
ATOM 709 C C . THR A 1 90 ? 1.274 9.532 0.610 1.00 95.88 90 THR A C 1
ATOM 711 O O . THR A 1 90 ? 0.766 10.334 1.390 1.00 95.88 90 THR A O 1
ATOM 714 N N . ARG A 1 91 ? 0.584 8.494 0.117 1.00 96.75 91 ARG A N 1
ATOM 715 C CA . ARG A 1 91 ? -0.769 8.176 0.577 1.00 96.75 91 ARG A CA 1
ATOM 716 C C . ARG A 1 91 ? -0.753 7.851 2.062 1.00 96.75 91 ARG A C 1
ATOM 718 O O . ARG A 1 91 ? -1.547 8.447 2.775 1.00 96.75 91 ARG A O 1
ATOM 725 N N . GLU A 1 92 ? 0.132 6.966 2.520 1.00 95.75 92 GLU A N 1
ATOM 726 C CA . GLU A 1 92 ? 0.241 6.625 3.944 1.00 95.75 92 GLU A CA 1
ATOM 727 C C . GLU A 1 92 ? 0.460 7.873 4.805 1.00 95.75 92 GLU A C 1
ATOM 729 O O . GLU A 1 92 ? -0.311 8.108 5.734 1.00 95.75 92 GLU A O 1
ATOM 734 N N . ASP A 1 93 ? 1.419 8.725 4.437 1.00 96.12 93 ASP A N 1
ATOM 735 C CA . ASP A 1 93 ? 1.681 9.987 5.139 1.00 96.12 93 ASP A CA 1
ATOM 736 C C . ASP A 1 93 ? 0.431 10.884 5.210 1.00 96.12 93 ASP A C 1
ATOM 738 O O . ASP A 1 93 ? 0.184 11.542 6.223 1.00 96.12 93 ASP A O 1
ATOM 742 N N . ALA A 1 94 ? -0.386 10.903 4.152 1.00 96.06 94 ALA A N 1
ATOM 743 C CA . ALA A 1 94 ? -1.605 11.703 4.094 1.00 96.06 94 ALA A CA 1
ATOM 744 C C . ALA A 1 94 ? -2.780 11.084 4.869 1.00 96.06 94 ALA A C 1
ATOM 746 O O . ALA A 1 94 ? -3.596 11.820 5.431 1.00 96.06 94 ALA A O 1
ATOM 747 N N . ILE A 1 95 ? -2.907 9.752 4.882 1.00 95.62 95 ILE A N 1
ATOM 748 C CA . ILE A 1 95 ? -4.113 9.076 5.375 1.00 95.62 95 ILE A CA 1
ATOM 749 C C . ILE A 1 95 ? -3.965 8.405 6.737 1.00 95.62 95 ILE A C 1
ATOM 751 O O . ILE A 1 95 ? -4.991 8.103 7.344 1.00 95.62 95 ILE A O 1
ATOM 755 N N . ALA A 1 96 ? -2.751 8.170 7.242 1.00 94.44 96 ALA A N 1
ATOM 756 C CA . ALA A 1 96 ? -2.549 7.425 8.486 1.00 94.44 96 ALA A CA 1
ATOM 757 C C . ALA A 1 96 ? -3.315 8.055 9.663 1.00 94.44 96 ALA A C 1
ATOM 759 O O . ALA A 1 96 ? -4.057 7.373 10.374 1.00 94.44 96 ALA A O 1
ATOM 760 N N . ALA A 1 97 ? -3.206 9.379 9.819 1.00 94.06 97 ALA A N 1
ATOM 761 C CA . ALA A 1 97 ? -3.912 10.128 10.856 1.00 94.06 97 ALA A CA 1
ATOM 762 C C . ALA A 1 97 ? -5.449 10.113 10.690 1.00 94.06 97 ALA A C 1
ATOM 764 O O . ALA A 1 97 ? -6.135 9.708 11.633 1.00 94.06 97 ALA A O 1
ATOM 765 N N . PRO A 1 98 ? -6.037 10.500 9.538 1.00 92.31 98 PRO A N 1
ATOM 766 C CA . PRO A 1 98 ? -7.491 10.457 9.380 1.00 92.31 98 PRO A CA 1
ATOM 767 C C . PRO A 1 98 ? -8.062 9.029 9.410 1.00 92.31 98 PRO A C 1
ATOM 769 O O . PRO A 1 98 ? -9.171 8.842 9.906 1.00 92.31 98 PRO A O 1
ATOM 772 N N . LEU A 1 99 ? -7.322 8.009 8.960 1.00 93.44 99 LEU A N 1
ATOM 773 C CA . LEU A 1 99 ? -7.730 6.604 9.073 1.00 93.44 99 LEU A CA 1
ATOM 774 C C . LEU A 1 99 ? -7.784 6.151 10.538 1.00 93.44 99 LEU A C 1
ATOM 776 O O . LEU A 1 99 ? -8.750 5.507 10.948 1.00 93.44 99 LEU A O 1
ATOM 780 N N . ALA A 1 100 ? -6.785 6.519 11.345 1.00 91.94 100 ALA A N 1
ATOM 781 C CA . ALA A 1 100 ? -6.799 6.263 12.783 1.00 91.94 100 ALA A CA 1
ATOM 782 C C . ALA A 1 100 ? -7.975 6.973 13.479 1.00 91.94 100 ALA A C 1
ATOM 784 O O . ALA A 1 100 ? -8.669 6.361 14.292 1.00 91.94 100 ALA A O 1
ATOM 785 N N . ALA A 1 101 ? -8.256 8.228 13.115 1.00 90.62 101 ALA A N 1
ATOM 786 C CA . ALA A 1 101 ? -9.400 8.969 13.643 1.00 90.62 101 ALA A CA 1
ATOM 787 C C . ALA A 1 101 ? -10.742 8.316 13.264 1.00 90.62 101 ALA A C 1
ATOM 789 O O . ALA A 1 101 ? -11.606 8.140 14.122 1.00 90.62 101 ALA A O 1
ATOM 790 N N . ALA A 1 102 ? -10.908 7.894 12.006 1.00 90.56 102 ALA A N 1
ATOM 791 C CA . ALA A 1 102 ? -12.108 7.196 11.547 1.00 90.56 102 ALA A CA 1
ATOM 792 C C . ALA A 1 102 ? -12.319 5.867 12.289 1.00 90.56 102 ALA A C 1
ATOM 794 O O . ALA A 1 102 ? -13.438 5.552 12.690 1.00 90.56 102 ALA A O 1
ATOM 795 N N . ARG A 1 103 ? -11.241 5.111 12.528 1.00 91.12 103 ARG A N 1
ATOM 796 C CA . ARG A 1 103 ? -11.264 3.886 13.343 1.00 91.12 103 ARG A CA 1
ATOM 797 C C . ARG A 1 103 ? -11.723 4.152 14.772 1.00 91.12 103 ARG A C 1
ATOM 799 O O . ARG A 1 103 ? -12.587 3.435 15.262 1.00 91.12 103 ARG A O 1
ATOM 806 N N . ALA A 1 104 ? -11.192 5.189 15.419 1.00 88.75 104 ALA A N 1
ATOM 807 C CA . ALA A 1 104 ? -11.590 5.564 16.776 1.00 88.75 104 ALA A CA 1
ATOM 808 C C . ALA A 1 104 ? -13.063 6.004 16.849 1.00 88.75 104 ALA A C 1
ATOM 810 O O . ALA A 1 104 ? -13.791 5.600 17.756 1.00 88.75 104 ALA A O 1
ATOM 811 N N . PHE A 1 105 ? -13.518 6.779 15.860 1.00 88.56 105 PHE A N 1
ATOM 812 C CA . PHE A 1 105 ? -14.911 7.212 15.756 1.00 88.56 105 PHE A CA 1
ATOM 813 C C . PHE A 1 105 ? -15.870 6.023 15.600 1.00 88.56 105 PHE A C 1
ATOM 815 O O . PHE A 1 105 ? -16.848 5.917 16.336 1.00 88.56 105 PHE A O 1
ATOM 822 N N . LEU A 1 106 ? -15.568 5.095 14.686 1.00 84.75 106 LEU A N 1
ATOM 823 C CA . LEU A 1 106 ? -16.381 3.894 14.450 1.00 84.75 106 LEU A CA 1
ATOM 824 C C . LEU A 1 106 ? -16.292 2.878 15.600 1.00 84.75 106 LEU A C 1
ATOM 826 O O . LEU A 1 106 ? -17.245 2.143 15.842 1.00 84.75 106 LEU A O 1
ATOM 830 N N . GLY A 1 107 ? -15.165 2.847 16.315 1.00 75.44 107 GLY A N 1
ATOM 831 C CA . GLY A 1 107 ? -14.922 1.985 17.473 1.00 75.44 107 GLY A CA 1
ATOM 832 C C . GLY A 1 107 ? -15.597 2.438 18.772 1.00 75.44 107 GLY A C 1
ATOM 833 O O . GLY A 1 107 ? -15.501 1.727 19.769 1.00 75.44 107 GLY A O 1
ATOM 834 N N . GLY A 1 108 ? -16.290 3.584 18.784 1.00 66.19 108 GLY A N 1
ATOM 835 C CA . GLY A 1 108 ? -17.122 4.005 19.915 1.00 66.19 108 GLY A CA 1
ATOM 836 C C . GLY A 1 108 ? -16.363 4.552 21.129 1.00 66.19 108 GLY A C 1
ATOM 837 O O . GLY A 1 108 ? -16.827 4.372 22.251 1.00 66.19 108 GLY A O 1
ATOM 838 N N . SER A 1 109 ? -15.224 5.230 20.937 1.00 56.91 109 SER A N 1
ATOM 839 C CA . SER A 1 109 ? -14.465 5.857 22.037 1.00 56.91 109 SER A CA 1
ATOM 840 C C . SER A 1 109 ? -14.396 7.389 21.975 1.00 56.91 109 SER A C 1
ATOM 842 O O . SER A 1 109 ? -13.460 7.971 22.518 1.00 56.91 109 SER A O 1
ATOM 844 N N . TRP A 1 110 ? -15.339 8.059 21.304 1.00 55.12 110 TRP A N 1
ATOM 845 C CA . TRP A 1 110 ? -15.478 9.515 21.418 1.00 55.12 110 TRP A CA 1
ATOM 846 C C . TRP A 1 110 ? -16.528 9.838 22.485 1.00 55.12 110 TRP A C 1
ATOM 848 O O . TRP A 1 110 ? -17.725 9.892 22.200 1.00 55.12 110 TRP A O 1
ATOM 858 N N . ASP A 1 111 ? -16.094 10.005 23.733 1.00 58.41 111 ASP A N 1
ATOM 859 C CA . ASP A 1 111 ? -16.901 10.622 24.778 1.00 58.41 111 ASP A CA 1
ATOM 860 C C . ASP A 1 111 ? -16.858 12.136 24.563 1.00 58.41 111 ASP A C 1
ATOM 862 O O . ASP A 1 111 ? -15.926 12.822 24.956 1.00 58.41 111 ASP A O 1
ATOM 866 N N . GLY A 1 112 ? -17.862 12.682 23.880 1.00 59.75 112 GLY A N 1
ATOM 867 C CA . GLY A 1 112 ? -17.975 14.116 23.585 1.00 59.75 112 GLY A CA 1
ATOM 868 C C . GLY A 1 112 ? -18.171 15.026 24.805 1.00 59.75 112 GLY A C 1
ATOM 869 O O . GLY A 1 112 ? -19.000 15.928 24.753 1.00 59.75 112 GLY A O 1
ATOM 870 N N . SER A 1 113 ? -17.460 14.792 25.905 1.00 48.38 113 SER A N 1
ATOM 871 C CA . SER A 1 113 ? -17.493 15.603 27.115 1.00 48.38 113 SER A CA 1
ATOM 872 C C . SER A 1 113 ? -16.373 16.642 27.046 1.00 48.38 113 SER A C 1
ATOM 874 O O . SER A 1 113 ? -15.227 16.379 27.406 1.00 48.38 113 SER A O 1
ATOM 876 N N . SER A 1 114 ? -16.710 17.830 26.547 1.00 48.09 114 SER A N 1
ATOM 877 C CA . SER A 1 114 ? -16.027 19.091 26.869 1.00 48.09 114 SER A CA 1
ATOM 878 C C . SER A 1 114 ? -16.978 19.975 27.659 1.00 48.09 114 SER A C 1
ATOM 880 O O . SER A 1 114 ? -18.189 19.939 27.343 1.00 48.09 114 SER A O 1
#

Sequence (114 aa):
EDRRVLAQLDAGGNAAIPRAEEPPPGTLRADGPRHNNDHEDFRQIAPLPTADETQSTILPYLPLQLRDARGSRWIASPIDRHLDIQFRLTREDAIAAPLAAARAFLGGSWDGSS

Secondary structure (DSSP, 8-state):
------------------PPPPPPSGGGSTT--SSTT--SSGGGS-SSPPHHHHH--SPP------TTS-TTTT---HHHHHHHHHHHHHHHHHHHHHHHHHHHHHTT------